Protein AF-A0A6H1ZMG0-F1 (afdb_monomer)

Nearest PDB structures (foldseek):
  1l8d-assembly1_B  TM=6.243E-01  e=4.533E+00  Pyrococcus furiosus
  6h4i-assembly1_A  TM=3.455E-01  e=3.526E+00  Homo sapiens
  6jyi-assembly1_B  TM=3.124E-01  e=9.045E+00  Bac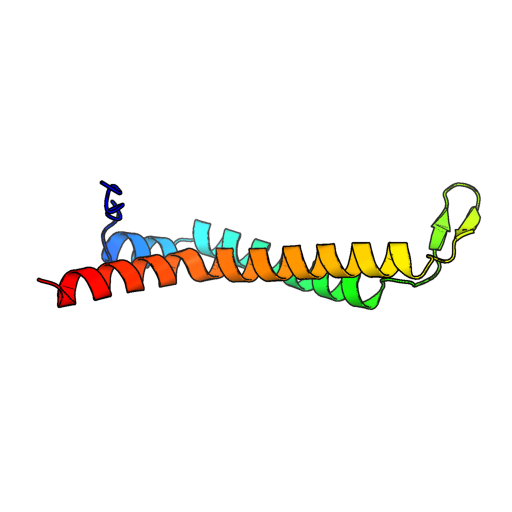illus cereus ATCC 14579

Solvent-accessible surface area (backbone atoms only — not comparable to full-atom values): 5780 Å² total; per-residue (Å²): 130,81,77,79,83,70,77,86,71,52,69,67,57,48,55,49,44,70,69,29,68,68,44,50,51,51,54,51,52,45,51,50,55,42,50,52,42,49,56,50,58,77,52,63,58,58,68,46,67,48,100,85,69,48,80,45,69,63,50,74,67,60,37,52,52,53,51,48,51,40,53,50,52,44,51,50,44,54,50,63,74,41,46,67,58,51,52,49,49,54,58,51,55,61,57,76,77,109

Structure (mmCIF, N/CA/C/O backbone):
data_AF-A0A6H1ZMG0-F1
#
_entry.id   AF-A0A6H1ZMG0-F1
#
loop_
_atom_site.group_PDB
_atom_site.id
_atom_site.type_symbol
_atom_site.label_atom_id
_atom_site.label_alt_id
_atom_site.label_comp_id
_atom_site.label_asym_id
_atom_site.label_entity_id
_atom_site.label_seq_id
_atom_site.pdbx_PDB_ins_code
_atom_site.Cartn_x
_atom_site.Cartn_y
_atom_site.Cartn_z
_atom_site.occupancy
_atom_site.B_iso_or_equiv
_atom_site.auth_seq_id
_atom_site.auth_comp_id
_atom_site.auth_asym_id
_atom_site.auth_atom_id
_atom_site.pdbx_PDB_model_num
ATOM 1 N N . MET A 1 1 ? -24.241 -21.572 4.467 1.00 41.38 1 MET A N 1
ATOM 2 C CA . MET A 1 1 ? -24.324 -20.501 5.474 1.00 41.38 1 MET A CA 1
ATOM 3 C C . MET A 1 1 ? -22.957 -19.852 5.443 1.00 41.38 1 MET A C 1
ATOM 5 O O . MET A 1 1 ? -22.017 -20.486 5.897 1.00 41.38 1 MET A O 1
ATOM 9 N N . GLU A 1 2 ? -22.805 -18.733 4.733 1.00 50.53 2 GLU A N 1
ATOM 10 C CA . GLU A 1 2 ? -21.541 -17.988 4.772 1.00 50.53 2 GLU A CA 1
ATOM 11 C C . GLU A 1 2 ? -21.339 -17.538 6.217 1.00 50.53 2 GLU A C 1
ATOM 13 O O . GLU A 1 2 ? -22.232 -16.921 6.803 1.00 50.53 2 GLU A O 1
ATOM 18 N N . GLU A 1 3 ? -20.218 -17.925 6.825 1.00 51.16 3 GLU A N 1
ATOM 19 C CA . GLU A 1 3 ? -19.806 -17.319 8.083 1.00 51.16 3 GLU A CA 1
ATOM 20 C C . GLU A 1 3 ? -19.667 -15.824 7.813 1.00 51.16 3 GLU A C 1
ATOM 22 O O . GLU A 1 3 ? -18.849 -15.404 6.996 1.00 51.16 3 GLU A O 1
ATOM 27 N N . LYS A 1 4 ? -20.511 -15.015 8.458 1.00 57.91 4 LYS A N 1
ATOM 28 C CA . LYS A 1 4 ? -20.335 -13.566 8.474 1.00 57.91 4 LYS A CA 1
ATOM 29 C C . LYS A 1 4 ? -19.009 -13.345 9.203 1.00 57.91 4 LYS A C 1
ATOM 31 O O . LYS A 1 4 ? -18.979 -13.434 10.427 1.00 57.91 4 LYS A O 1
ATOM 36 N N . GLU A 1 5 ? -17.909 -13.189 8.465 1.00 62.94 5 GLU A N 1
ATOM 37 C CA . GLU A 1 5 ? -16.582 -12.976 9.043 1.00 62.94 5 GLU A CA 1
ATOM 38 C C . GLU A 1 5 ? -16.621 -11.691 9.872 1.00 62.94 5 GLU A C 1
ATOM 40 O O . GLU A 1 5 ? -16.533 -10.573 9.366 1.00 62.94 5 GLU A O 1
ATOM 45 N N . THR A 1 6 ? -16.818 -11.842 11.178 1.00 76.50 6 THR A N 1
ATOM 46 C CA . THR A 1 6 ? -16.779 -10.727 12.112 1.00 76.50 6 THR A CA 1
ATOM 47 C C . THR A 1 6 ? -15.326 -10.356 12.350 1.00 76.50 6 THR A C 1
ATOM 49 O O . THR A 1 6 ? -14.529 -11.192 12.792 1.00 76.50 6 THR A O 1
ATOM 52 N N . LEU A 1 7 ? -14.984 -9.094 12.093 1.00 85.50 7 LEU A N 1
ATOM 53 C CA . LEU A 1 7 ? -13.691 -8.543 12.477 1.00 85.50 7 LEU A CA 1
ATOM 54 C C . LEU A 1 7 ? -13.458 -8.766 13.975 1.00 85.50 7 LEU A C 1
ATOM 56 O O . LEU A 1 7 ? -14.288 -8.411 14.808 1.00 85.50 7 LEU A O 1
ATOM 60 N N . LYS A 1 8 ? -12.312 -9.363 14.310 1.00 89.81 8 LYS A N 1
ATOM 61 C CA . LYS A 1 8 ? -11.926 -9.648 15.702 1.00 89.81 8 LYS A CA 1
ATOM 62 C C . LYS A 1 8 ? -11.383 -8.414 16.425 1.00 89.81 8 LYS A C 1
ATOM 64 O O . LYS A 1 8 ? -11.395 -8.370 17.651 1.00 89.81 8 LYS A O 1
ATOM 69 N N . SER A 1 9 ? -10.869 -7.445 15.672 1.00 92.69 9 SER A N 1
ATOM 70 C CA . SER A 1 9 ? -10.302 -6.208 16.204 1.00 92.69 9 SER A CA 1
ATOM 71 C C . SER A 1 9 ? -11.391 -5.179 16.484 1.00 92.69 9 SER A C 1
ATOM 73 O O . SER A 1 9 ? -12.338 -5.024 15.716 1.00 92.69 9 SER A O 1
ATOM 75 N N . THR A 1 10 ? -11.223 -4.438 17.571 1.00 94.25 10 THR A N 1
ATOM 76 C CA . THR A 1 10 ? -12.058 -3.280 17.908 1.00 94.25 10 THR A CA 1
ATOM 77 C C . THR A 1 10 ? -11.638 -2.044 17.110 1.00 94.25 10 THR A C 1
ATOM 79 O O . THR A 1 10 ? -10.537 -1.987 16.557 1.00 94.25 10 THR A O 1
ATOM 82 N N . ARG A 1 11 ? -12.503 -1.021 17.090 1.00 94.44 11 ARG A N 1
ATOM 83 C CA . ARG A 1 11 ? -12.209 0.269 16.448 1.00 94.44 11 ARG A CA 1
ATOM 84 C C . ARG A 1 11 ? -10.922 0.888 16.999 1.00 94.44 11 ARG A C 1
ATOM 86 O O . ARG A 1 11 ? -10.058 1.275 16.220 1.00 94.44 11 ARG A O 1
ATOM 93 N N . ASP A 1 12 ? -10.782 0.912 18.322 1.00 96.31 12 ASP A N 1
ATOM 94 C CA . ASP A 1 12 ? -9.643 1.538 18.999 1.00 96.31 12 ASP A CA 1
ATOM 95 C C . ASP A 1 12 ? -8.325 0.836 18.652 1.00 96.31 12 ASP A C 1
ATOM 97 O O . ASP A 1 12 ? -7.340 1.503 18.358 1.00 96.31 12 ASP A O 1
ATOM 101 N N . GLN A 1 13 ? -8.323 -0.500 18.571 1.00 97.00 13 GLN A N 1
ATOM 102 C CA . GLN A 1 13 ? -7.145 -1.272 18.152 1.00 97.00 13 GLN A CA 1
ATOM 103 C C . GLN A 1 13 ? -6.725 -0.972 16.708 1.00 97.00 13 GLN A C 1
ATOM 105 O O . GLN A 1 13 ? -5.534 -0.950 16.399 1.00 97.00 13 GLN A O 1
ATOM 110 N N . ILE A 1 14 ? -7.685 -0.748 15.806 1.00 96.81 14 ILE A N 1
ATOM 111 C CA . ILE A 1 14 ? -7.383 -0.415 14.408 1.00 96.81 14 ILE A CA 1
ATOM 112 C C . ILE A 1 14 ? -6.839 1.014 14.302 1.00 96.81 14 ILE A C 1
ATOM 114 O O . ILE A 1 14 ? -5.876 1.245 13.571 1.00 96.81 14 ILE A O 1
ATOM 118 N N . GLU A 1 15 ? -7.407 1.968 15.042 1.00 97.06 15 GLU A N 1
ATOM 119 C CA . GLU A 1 15 ? -6.891 3.342 15.082 1.00 97.06 15 GLU A CA 1
ATOM 120 C C . GLU A 1 15 ? -5.506 3.409 15.743 1.00 97.06 15 GLU A C 1
ATOM 122 O O . GLU A 1 15 ? -4.622 4.116 15.256 1.00 97.06 15 GLU A O 1
ATOM 127 N N . GLU A 1 16 ? -5.264 2.632 16.800 1.00 97.75 16 GLU A N 1
ATOM 128 C CA . GLU A 1 16 ? -3.935 2.484 17.399 1.00 97.75 16 GLU A CA 1
ATOM 129 C C . GLU A 1 16 ? -2.942 1.920 16.376 1.00 97.75 16 GLU A C 1
ATOM 131 O O . GLU A 1 16 ? -1.876 2.499 16.159 1.00 97.75 16 GLU A O 1
ATOM 136 N N . PHE A 1 17 ? -3.314 0.850 15.666 1.00 97.75 17 PHE A N 1
ATOM 137 C CA . PHE A 1 17 ? -2.482 0.282 14.609 1.00 97.75 17 PHE A CA 1
ATOM 138 C C . PHE A 1 17 ? -2.169 1.303 13.508 1.00 97.75 17 PHE A C 1
ATOM 140 O O . PHE A 1 17 ? -1.006 1.439 13.129 1.00 97.75 17 PHE A O 1
ATOM 147 N N . LYS A 1 18 ? -3.157 2.080 13.041 1.00 97.12 18 LYS A N 1
ATOM 148 C CA . LYS A 1 18 ? -2.964 3.140 12.032 1.00 97.12 18 LYS A CA 1
ATOM 149 C C . LYS A 1 18 ? -1.972 4.221 12.465 1.00 97.12 18 LYS A C 1
ATOM 151 O O . LYS A 1 18 ? -1.363 4.858 11.605 1.00 97.12 18 LYS A O 1
ATOM 156 N N . ASN A 1 19 ? -1.818 4.433 13.768 1.00 97.00 19 ASN A N 1
ATOM 157 C CA . ASN A 1 19 ? -0.879 5.398 14.334 1.00 97.00 19 ASN A CA 1
ATOM 158 C C . ASN A 1 19 ? 0.432 4.751 14.812 1.00 97.00 19 ASN A C 1
ATOM 160 O O . ASN A 1 19 ? 1.355 5.458 15.213 1.00 97.00 19 ASN A O 1
ATOM 164 N N . SER A 1 20 ? 0.539 3.422 14.756 1.00 98.00 20 SER A N 1
ATOM 165 C CA . SER A 1 20 ? 1.735 2.693 15.169 1.00 98.00 20 SER A CA 1
ATOM 166 C C . SER A 1 20 ? 2.914 2.949 14.227 1.00 98.00 20 SER A C 1
ATOM 168 O O . SER A 1 20 ? 2.749 3.070 13.010 1.00 98.00 20 SER A O 1
ATOM 170 N N . MET A 1 21 ? 4.131 2.949 14.781 1.00 98.19 21 MET A N 1
AT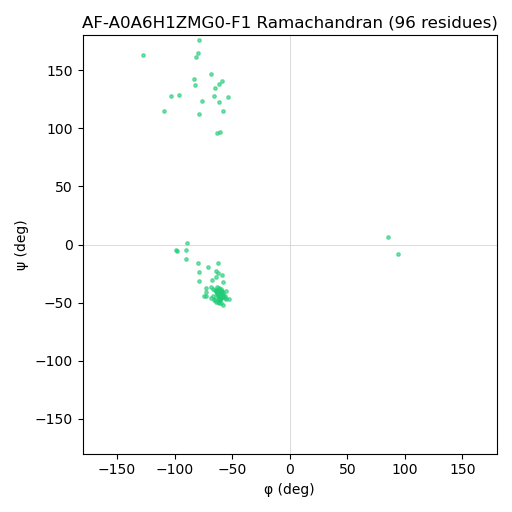OM 171 C CA . MET A 1 21 ? 5.366 3.054 13.991 1.00 98.19 21 MET A CA 1
ATOM 172 C C . MET A 1 21 ? 5.458 1.964 12.921 1.00 98.19 21 MET A C 1
ATOM 174 O O . MET A 1 21 ? 5.809 2.249 11.782 1.00 98.19 21 MET A O 1
ATOM 178 N N . LEU A 1 22 ? 5.047 0.739 13.258 1.00 97.81 22 LEU A N 1
ATOM 179 C CA . LEU A 1 22 ? 5.053 -0.384 12.326 1.00 97.81 22 LEU A CA 1
ATOM 180 C C . LEU A 1 22 ? 4.188 -0.109 11.086 1.00 97.81 22 LEU A C 1
ATOM 182 O O . LEU A 1 22 ? 4.618 -0.357 9.961 1.00 97.81 22 LEU A O 1
ATOM 186 N N . TRP A 1 23 ? 2.973 0.421 11.264 1.00 97.81 23 TRP A N 1
ATOM 187 C CA . TRP A 1 23 ? 2.130 0.771 10.120 1.00 97.81 23 TRP A CA 1
ATOM 188 C C . TRP A 1 23 ? 2.693 1.945 9.321 1.00 97.81 23 TRP A C 1
ATOM 190 O O . TRP A 1 23 ? 2.598 1.949 8.094 1.00 97.81 23 TRP A O 1
ATOM 200 N N . LEU A 1 24 ? 3.297 2.935 9.984 1.00 97.88 24 LEU A N 1
ATOM 201 C CA . LEU A 1 24 ? 3.961 4.043 9.296 1.00 97.88 24 LEU A CA 1
ATOM 202 C C . LEU A 1 24 ? 5.118 3.548 8.414 1.00 97.88 24 LEU A C 1
ATOM 204 O O . LEU A 1 24 ? 5.230 3.996 7.268 1.00 97.88 24 LEU A O 1
ATOM 208 N N . ASP A 1 25 ? 5.895 2.573 8.889 1.00 98.44 25 ASP A N 1
ATOM 209 C CA . ASP A 1 25 ? 6.959 1.923 8.119 1.00 98.44 25 ASP A CA 1
ATOM 210 C C . ASP A 1 25 ? 6.390 1.151 6.919 1.00 98.44 25 ASP A C 1
ATOM 212 O O . ASP A 1 25 ? 6.827 1.362 5.784 1.00 98.44 25 ASP A O 1
ATOM 216 N N . PHE A 1 26 ? 5.338 0.346 7.121 1.00 98.31 26 PHE A N 1
ATOM 217 C CA . PHE A 1 26 ? 4.642 -0.330 6.018 1.00 98.31 26 PHE A CA 1
ATOM 218 C C . PHE A 1 26 ? 4.089 0.654 4.989 1.00 98.31 26 PHE A C 1
ATOM 220 O O . PHE A 1 26 ? 4.238 0.455 3.784 1.00 98.31 26 PHE A O 1
ATOM 227 N N . LYS A 1 27 ? 3.464 1.742 5.442 1.00 98.00 27 LYS A N 1
ATOM 228 C CA . LYS A 1 27 ? 2.909 2.783 4.576 1.00 98.00 27 LYS A CA 1
ATOM 229 C C . LYS A 1 27 ? 4.003 3.456 3.753 1.00 98.00 27 LYS A C 1
ATOM 231 O O . LYS A 1 27 ? 3.772 3.759 2.582 1.00 98.00 27 LYS A O 1
ATOM 236 N N . SER A 1 28 ? 5.169 3.695 4.347 1.00 98.12 28 SER A N 1
ATOM 237 C CA . SER A 1 28 ? 6.341 4.238 3.657 1.00 98.12 28 SER A CA 1
ATOM 238 C C . SER A 1 28 ? 6.844 3.277 2.575 1.00 98.12 28 SER A C 1
ATOM 240 O O . SER A 1 28 ? 6.974 3.670 1.413 1.00 98.12 28 SER A O 1
ATOM 242 N N . GLU A 1 29 ? 7.020 1.999 2.922 1.00 98.25 29 GLU A N 1
ATOM 243 C CA . GLU A 1 29 ? 7.453 0.948 1.997 1.00 98.25 29 GLU A CA 1
ATOM 244 C C . GLU A 1 29 ? 6.483 0.781 0.822 1.00 98.25 29 GLU A C 1
ATOM 246 O O . GLU A 1 29 ? 6.878 0.849 -0.342 1.00 98.25 29 GLU A O 1
ATOM 251 N N . LEU A 1 30 ? 5.187 0.651 1.111 1.00 98.19 30 LEU A N 1
ATOM 252 C CA . LEU A 1 30 ? 4.136 0.523 0.105 1.00 98.19 30 LEU A CA 1
ATOM 253 C C . LEU A 1 30 ? 4.111 1.733 -0.836 1.00 98.19 30 LEU A C 1
ATOM 255 O O . LEU A 1 30 ? 4.034 1.570 -2.054 1.00 98.19 30 LEU A O 1
ATOM 259 N N . LYS A 1 31 ? 4.240 2.958 -0.314 1.00 97.69 31 LYS A N 1
ATOM 260 C CA . LYS A 1 31 ? 4.337 4.161 -1.155 1.00 97.69 31 LYS A CA 1
ATOM 261 C C . LYS A 1 31 ? 5.574 4.137 -2.049 1.00 97.69 31 LYS A C 1
ATOM 263 O O . LYS A 1 31 ? 5.457 4.489 -3.222 1.00 97.69 31 LYS A O 1
ATOM 268 N N . ARG A 1 32 ? 6.727 3.697 -1.537 1.00 97.88 32 ARG A N 1
ATOM 269 C CA . ARG A 1 32 ? 7.945 3.545 -2.343 1.00 97.88 32 ARG A CA 1
ATOM 270 C C . ARG A 1 32 ? 7.736 2.536 -3.470 1.00 97.88 32 ARG A C 1
ATOM 272 O O . ARG A 1 32 ? 8.037 2.849 -4.617 1.00 97.88 32 ARG A O 1
ATOM 279 N N . LEU A 1 33 ? 7.143 1.378 -3.175 1.00 97.44 33 LEU A N 1
ATOM 280 C CA . LEU A 1 33 ? 6.799 0.370 -4.184 1.00 97.44 33 LEU A CA 1
ATOM 281 C C . LEU A 1 33 ? 5.853 0.929 -5.256 1.00 97.44 33 LEU A C 1
ATOM 283 O O . LEU A 1 33 ? 6.048 0.676 -6.444 1.00 97.44 33 LEU A O 1
ATOM 287 N N . TYR A 1 34 ? 4.860 1.730 -4.861 1.00 96.94 34 TYR A N 1
ATOM 288 C CA . TYR A 1 34 ? 3.956 2.389 -5.805 1.00 96.94 34 TYR A CA 1
ATOM 289 C C . TYR A 1 34 ? 4.679 3.376 -6.730 1.00 96.94 34 TYR A C 1
ATOM 291 O O . TYR A 1 34 ? 4.392 3.408 -7.927 1.00 96.94 34 TYR A O 1
ATOM 299 N N . VAL A 1 35 ? 5.597 4.181 -6.183 1.00 96.38 35 VAL A N 1
ATOM 300 C CA . VAL A 1 35 ? 6.396 5.149 -6.951 1.00 96.38 35 VAL A CA 1
ATOM 301 C C . VAL A 1 35 ? 7.333 4.428 -7.914 1.00 96.38 35 VAL A C 1
ATOM 303 O O . VAL A 1 35 ? 7.334 4.750 -9.098 1.00 96.38 35 VAL A O 1
ATOM 306 N N . ASN A 1 36 ? 8.056 3.411 -7.443 1.00 95.12 36 ASN A N 1
ATOM 307 C CA . ASN A 1 36 ? 8.976 2.633 -8.273 1.00 95.12 36 ASN A CA 1
ATOM 308 C C . ASN A 1 36 ? 8.251 1.960 -9.441 1.00 95.12 36 ASN A C 1
ATOM 310 O O . ASN A 1 36 ? 8.726 2.025 -10.567 1.00 95.12 36 ASN A O 1
ATOM 314 N N . ALA A 1 37 ? 7.064 1.395 -9.203 1.00 93.88 37 ALA A N 1
ATOM 315 C CA . ALA A 1 37 ? 6.234 0.843 -10.271 1.00 93.88 37 ALA A CA 1
ATOM 316 C C . ALA A 1 37 ? 5.749 1.921 -11.263 1.00 93.88 37 ALA A C 1
ATOM 318 O O . ALA A 1 37 ? 5.486 1.622 -12.421 1.00 93.88 37 ALA A O 1
ATOM 319 N N . GLY A 1 38 ? 5.601 3.176 -10.826 1.00 91.31 38 GLY A N 1
ATOM 320 C CA . GLY A 1 38 ? 5.325 4.311 -11.711 1.00 91.31 38 GLY A CA 1
ATOM 321 C C . GLY A 1 38 ? 6.510 4.652 -12.612 1.00 91.31 38 GLY A C 1
ATOM 322 O O . GLY A 1 38 ? 6.325 4.782 -13.810 1.00 91.31 38 GLY A O 1
ATOM 323 N N . ILE A 1 39 ? 7.717 4.709 -12.053 1.00 93.00 39 ILE A N 1
ATOM 324 C CA . ILE A 1 39 ? 8.945 4.925 -12.832 1.00 93.00 39 ILE A CA 1
ATOM 325 C C . ILE A 1 39 ? 9.149 3.777 -13.828 1.00 93.00 39 ILE A C 1
ATOM 327 O O . ILE A 1 39 ? 9.449 4.008 -14.990 1.00 93.00 39 ILE A O 1
ATOM 331 N N . GLU A 1 40 ? 8.934 2.536 -13.387 1.00 91.44 40 GLU A N 1
ATOM 332 C CA . GLU A 1 40 ? 9.011 1.354 -14.246 1.00 91.44 40 GLU A CA 1
ATOM 333 C C . GLU A 1 40 ? 8.010 1.432 -15.404 1.00 91.44 40 GLU A C 1
ATOM 335 O O . GLU A 1 40 ? 8.373 1.110 -16.528 1.00 91.44 40 GLU A O 1
ATOM 340 N N .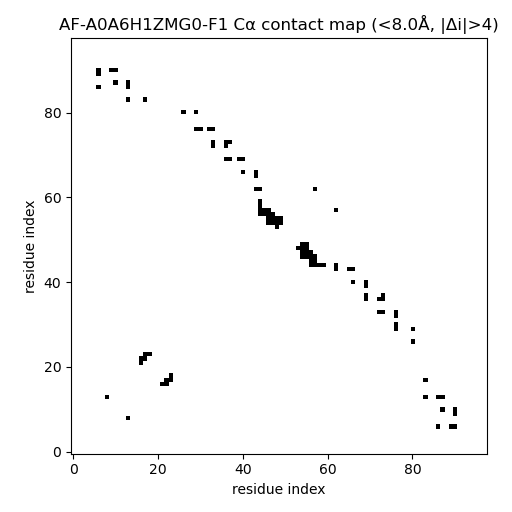 TYR A 1 41 ? 6.786 1.918 -15.149 1.00 89.69 41 TYR A N 1
ATOM 341 C CA . TYR A 1 41 ? 5.767 2.149 -16.179 1.00 89.69 41 TYR A CA 1
ATOM 342 C C . TYR A 1 41 ? 6.271 3.074 -17.290 1.00 89.69 41 TYR A C 1
ATOM 344 O O . TYR A 1 41 ? 6.045 2.791 -18.464 1.00 89.69 41 TYR A O 1
ATOM 352 N N . ASP A 1 42 ? 6.947 4.159 -16.911 1.00 87.69 42 ASP A N 1
ATOM 353 C CA . ASP A 1 42 ? 7.444 5.177 -17.840 1.00 87.69 42 ASP A CA 1
ATOM 354 C C . ASP A 1 42 ? 8.623 4.670 -18.688 1.00 87.69 42 ASP A C 1
ATOM 356 O O . ASP A 1 42 ? 8.900 5.227 -19.745 1.00 87.69 42 ASP A O 1
ATOM 360 N N . LEU A 1 43 ? 9.295 3.605 -18.241 1.00 87.00 43 LEU A N 1
ATOM 361 C CA . LEU A 1 43 ? 10.428 2.983 -18.928 1.00 87.00 43 LEU A CA 1
ATOM 362 C C . LEU A 1 43 ? 10.034 1.749 -19.758 1.00 87.00 43 LEU A C 1
ATOM 364 O O . LEU A 1 43 ? 10.882 1.188 -20.456 1.00 87.00 43 LEU A O 1
ATOM 368 N N . VAL A 1 44 ? 8.779 1.284 -19.698 1.00 86.06 44 VAL A N 1
ATOM 369 C CA . VAL A 1 44 ? 8.376 0.086 -20.451 1.00 86.06 44 VAL A CA 1
ATOM 370 C C . VAL A 1 44 ? 8.440 0.353 -21.953 1.00 86.06 44 VAL A C 1
ATOM 372 O O . VAL A 1 44 ? 7.807 1.272 -22.465 1.00 86.06 44 VAL A O 1
ATOM 375 N N . GLY A 1 45 ? 9.139 -0.524 -22.675 1.00 79.81 45 GLY A N 1
ATOM 376 C CA . GLY A 1 45 ? 9.305 -0.426 -24.127 1.00 79.81 45 GLY A CA 1
ATOM 377 C C . GLY A 1 45 ? 10.577 0.309 -24.549 1.00 79.81 45 GLY A C 1
ATOM 378 O O . GLY A 1 45 ? 10.925 0.267 -25.729 1.00 79.81 45 GLY A O 1
ATOM 379 N N . GLU A 1 46 ? 11.304 0.912 -23.604 1.00 84.25 46 GLU A N 1
ATOM 380 C CA . GLU A 1 46 ? 12.622 1.469 -23.885 1.00 84.25 46 GLU A CA 1
ATOM 381 C C . GLU A 1 46 ? 13.609 0.346 -24.256 1.00 84.25 46 GLU A C 1
ATOM 383 O O . GLU A 1 46 ? 13.650 -0.706 -23.598 1.00 84.25 46 GLU A O 1
ATOM 388 N N . PRO A 1 47 ? 14.415 0.529 -25.318 1.00 81.75 47 PRO A N 1
ATOM 389 C CA . PRO A 1 47 ? 15.451 -0.427 -25.658 1.00 81.75 47 PRO A CA 1
ATOM 390 C C . PRO A 1 47 ? 16.476 -0.549 -24.533 1.00 81.75 47 PRO A C 1
ATOM 392 O O . PRO A 1 47 ? 16.939 0.454 -23.993 1.00 81.75 47 PRO A O 1
ATOM 395 N N . HIS A 1 48 ? 16.899 -1.772 -24.246 1.00 80.75 48 HIS A N 1
ATOM 396 C CA . HIS A 1 48 ? 17.938 -2.050 -23.259 1.00 80.75 48 HIS A CA 1
ATOM 397 C C . HIS A 1 48 ? 19.034 -2.920 -23.868 1.00 80.75 48 HIS A C 1
ATOM 399 O O . HIS A 1 48 ? 18.866 -3.511 -24.937 1.00 80.75 48 HIS A O 1
ATOM 405 N N . THR A 1 49 ? 20.178 -2.954 -23.196 1.00 85.38 49 THR A N 1
ATOM 406 C CA . THR A 1 49 ? 21.330 -3.756 -23.601 1.00 85.38 49 THR A CA 1
ATOM 407 C C . THR A 1 49 ? 21.402 -4.992 -22.718 1.00 85.38 49 THR A C 1
ATOM 409 O O . THR A 1 49 ? 21.354 -4.858 -21.496 1.00 85.38 49 THR A O 1
ATOM 412 N N . ASP A 1 50 ? 21.494 -6.173 -23.323 1.00 82.50 50 ASP A N 1
ATOM 413 C CA . ASP A 1 50 ? 21.704 -7.416 -22.578 1.00 82.50 50 ASP A CA 1
ATOM 414 C C . ASP A 1 50 ? 23.169 -7.603 -22.148 1.00 82.50 50 ASP A C 1
ATOM 416 O O . ASP A 1 50 ? 24.056 -6.823 -22.506 1.00 82.50 50 ASP A O 1
ATOM 420 N N . ASP A 1 51 ? 23.439 -8.673 -21.399 1.00 85.19 51 ASP A N 1
ATOM 421 C CA . ASP A 1 51 ? 24.781 -8.997 -20.896 1.00 85.19 51 ASP A CA 1
ATOM 422 C C . ASP A 1 51 ? 25.807 -9.267 -22.017 1.00 85.19 51 ASP A C 1
ATOM 424 O O . ASP A 1 51 ? 27.015 -9.245 -21.777 1.00 85.19 51 ASP A O 1
ATOM 428 N N . SER A 1 52 ? 25.343 -9.508 -23.249 1.00 85.75 52 SER A N 1
ATOM 429 C CA . SER A 1 52 ? 26.187 -9.695 -24.434 1.00 85.75 52 SER A CA 1
ATOM 430 C C . SER A 1 52 ? 26.487 -8.388 -25.178 1.00 85.75 52 SER A C 1
ATOM 432 O O . SER A 1 52 ? 27.278 -8.380 -26.124 1.00 85.75 52 SER A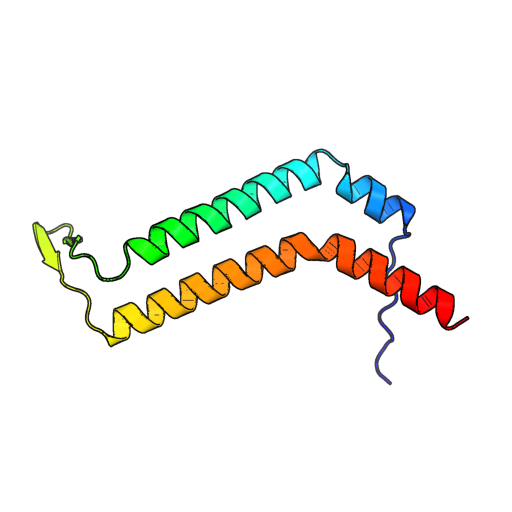 O 1
ATOM 434 N N . GLY A 1 53 ? 25.889 -7.271 -24.750 1.00 85.50 53 GLY A N 1
ATOM 435 C CA . GLY A 1 53 ? 26.008 -5.975 -25.412 1.00 85.50 53 GLY A CA 1
ATOM 436 C C . GLY A 1 53 ? 25.005 -5.762 -26.552 1.00 85.50 53 GLY A C 1
ATOM 437 O O . GLY A 1 53 ? 25.104 -4.755 -27.258 1.00 85.50 53 GLY A O 1
ATOM 438 N N . ALA A 1 54 ? 24.045 -6.671 -26.758 1.00 83.12 54 ALA A N 1
ATOM 439 C CA . ALA A 1 54 ? 23.057 -6.561 -27.825 1.00 83.12 54 ALA A CA 1
ATOM 440 C C . ALA A 1 54 ? 21.893 -5.647 -27.420 1.00 83.12 54 ALA A C 1
ATOM 442 O O . ALA A 1 54 ? 21.375 -5.717 -26.306 1.00 83.12 54 ALA A O 1
ATOM 443 N N . LYS A 1 55 ? 21.458 -4.789 -28.352 1.00 85.75 55 LYS A N 1
ATOM 444 C CA . LYS A 1 55 ? 20.296 -3.913 -28.158 1.00 85.75 55 LYS A CA 1
ATOM 445 C C . LYS A 1 55 ? 19.009 -4.709 -28.371 1.00 85.75 55 LYS A C 1
ATOM 447 O O . LYS A 1 55 ? 18.699 -5.084 -29.502 1.00 85.75 55 LYS A O 1
ATOM 452 N N . ILE A 1 56 ? 18.243 -4.903 -27.306 1.00 79.81 56 ILE A N 1
ATOM 453 C CA . ILE A 1 56 ? 16.930 -5.543 -27.329 1.00 79.81 56 ILE A CA 1
ATOM 454 C C . ILE A 1 56 ? 15.856 -4.459 -27.401 1.00 79.81 56 ILE A C 1
ATOM 456 O O . ILE A 1 56 ? 15.847 -3.516 -26.610 1.00 79.81 56 ILE A O 1
ATOM 460 N N . VAL A 1 57 ? 14.945 -4.594 -28.365 1.00 81.88 57 VAL A N 1
ATOM 461 C CA . VAL A 1 57 ? 13.752 -3.749 -28.490 1.00 81.88 57 VAL A CA 1
ATOM 462 C C . VAL A 1 57 ? 12.540 -4.612 -28.136 1.00 81.88 57 VAL A C 1
ATOM 464 O O . VAL A 1 57 ? 12.280 -5.571 -28.867 1.00 81.88 57 VAL A O 1
ATOM 467 N N . PRO A 1 58 ? 11.816 -4.315 -27.041 1.00 80.38 58 PRO A N 1
ATOM 468 C CA . PRO A 1 58 ? 10.646 -5.093 -26.642 1.00 80.38 58 PRO A CA 1
ATOM 469 C C . PRO A 1 58 ? 9.576 -5.108 -27.734 1.00 80.38 58 PRO A C 1
ATOM 471 O O . PRO A 1 58 ? 9.321 -4.088 -28.382 1.00 80.38 58 PRO A O 1
ATOM 474 N N . ASN A 1 59 ? 8.919 -6.252 -27.933 1.00 85.25 59 ASN A N 1
ATOM 475 C CA . ASN A 1 59 ? 7.764 -6.298 -28.828 1.00 85.25 59 ASN A CA 1
ATOM 476 C C . ASN A 1 59 ? 6.489 -5.803 -28.119 1.00 85.25 59 ASN A C 1
ATOM 478 O O . ASN A 1 59 ? 6.389 -5.775 -26.893 1.00 85.25 59 ASN A O 1
ATOM 482 N N . SER A 1 60 ? 5.477 -5.426 -28.908 1.00 84.69 60 SER A N 1
ATOM 483 C CA . SER A 1 60 ? 4.235 -4.850 -28.368 1.00 84.69 60 SER A CA 1
ATOM 484 C C . SER A 1 60 ? 3.503 -5.763 -27.375 1.00 84.69 60 SER A C 1
ATOM 486 O O . SER A 1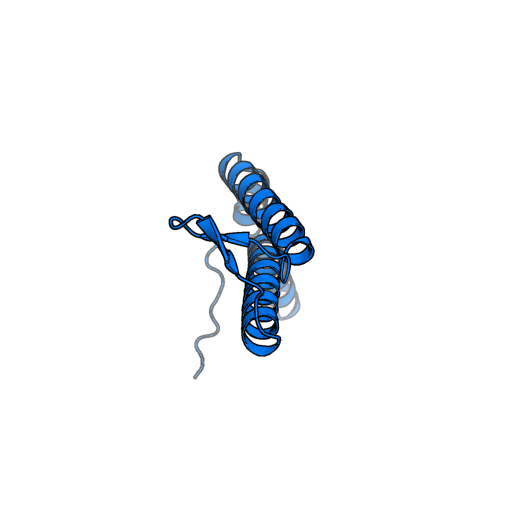 60 ? 2.888 -5.263 -26.436 1.00 84.69 60 SER A O 1
ATOM 488 N N . SER A 1 61 ? 3.577 -7.087 -27.535 1.00 86.44 61 SER A N 1
ATOM 489 C CA . SER A 1 61 ? 2.929 -8.038 -26.627 1.00 86.44 61 SER A CA 1
ATOM 490 C C . SER A 1 61 ? 3.640 -8.111 -25.274 1.00 86.44 61 SER A C 1
ATOM 492 O O . SER A 1 61 ? 2.974 -8.049 -24.243 1.00 86.44 61 SER A O 1
ATOM 494 N N . GLU A 1 62 ? 4.973 -8.169 -25.266 1.00 84.19 62 GLU A N 1
ATOM 495 C CA . GLU A 1 62 ? 5.797 -8.127 -24.048 1.00 84.19 62 GLU A CA 1
ATOM 496 C C . GLU A 1 62 ? 5.577 -6.828 -23.271 1.00 84.19 62 GLU A C 1
ATOM 498 O O . GLU A 1 62 ? 5.302 -6.858 -22.071 1.00 84.19 62 GLU A O 1
ATOM 503 N N . THR A 1 63 ? 5.593 -5.688 -23.969 1.00 87.38 63 THR A N 1
ATOM 504 C CA . THR A 1 63 ? 5.274 -4.382 -23.381 1.00 87.38 63 T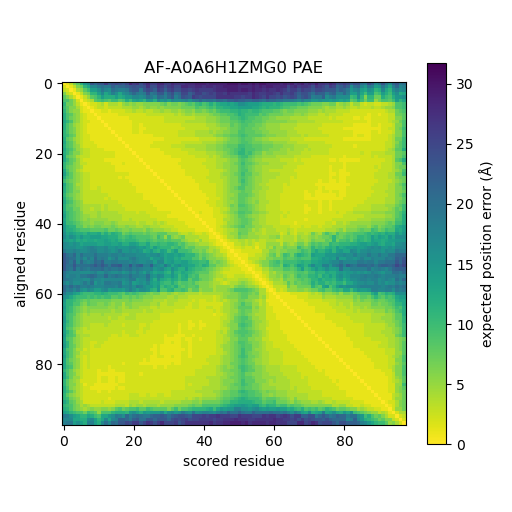HR A CA 1
ATOM 505 C C . THR A 1 63 ? 3.886 -4.386 -22.737 1.00 87.38 63 THR A C 1
ATOM 507 O O . THR A 1 63 ? 3.733 -3.943 -21.601 1.00 87.38 63 THR A O 1
ATOM 510 N N . LEU A 1 64 ? 2.860 -4.915 -23.412 1.00 88.50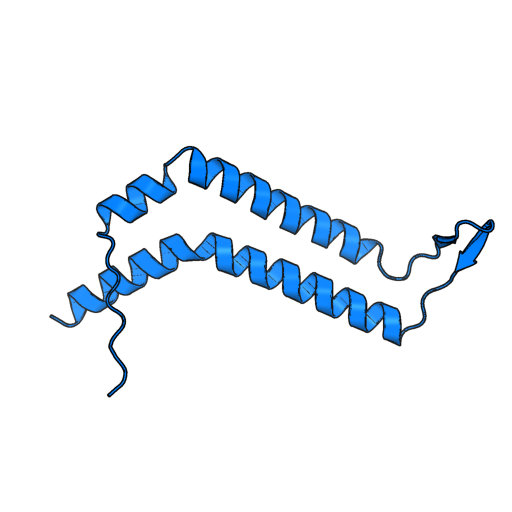 64 LEU A N 1
ATOM 511 C CA . LEU A 1 64 ? 1.497 -4.948 -22.873 1.00 88.50 64 LEU A CA 1
ATOM 512 C C . LEU A 1 64 ? 1.360 -5.833 -21.627 1.00 88.50 64 LEU A C 1
ATOM 514 O O . LEU A 1 64 ? 0.657 -5.442 -20.691 1.00 88.50 64 LEU A O 1
ATOM 518 N N . ILE A 1 65 ? 2.030 -6.988 -21.595 1.00 90.75 65 ILE A N 1
ATOM 519 C CA . ILE A 1 65 ? 2.055 -7.870 -20.419 1.00 90.75 65 ILE A CA 1
ATOM 520 C C . ILE A 1 65 ? 2.693 -7.135 -19.238 1.00 90.75 65 ILE A C 1
ATOM 522 O O . ILE A 1 65 ? 2.079 -7.033 -18.174 1.00 90.75 65 ILE A O 1
ATOM 526 N N . HIS A 1 66 ? 3.864 -6.530 -19.448 1.00 90.81 66 HIS A N 1
ATOM 527 C CA . HIS A 1 66 ? 4.601 -5.823 -18.401 1.00 90.81 66 HIS A CA 1
ATOM 528 C C . HIS A 1 66 ? 3.820 -4.615 -17.856 1.00 90.81 66 HIS A C 1
ATOM 530 O O . HIS A 1 66 ? 3.691 -4.434 -16.642 1.00 90.81 66 HIS A O 1
ATOM 536 N N . LEU A 1 67 ? 3.175 -3.838 -18.735 1.00 92.00 67 LEU A N 1
ATOM 537 C CA . LEU A 1 67 ? 2.264 -2.758 -18.334 1.00 92.00 67 LEU A CA 1
ATOM 538 C C . LEU A 1 67 ? 1.085 -3.279 -17.496 1.00 92.00 67 LEU A C 1
ATOM 540 O O . LEU A 1 67 ? 0.652 -2.611 -16.550 1.00 92.00 67 LEU A O 1
ATOM 544 N N . GLY A 1 68 ? 0.548 -4.453 -17.838 1.00 93.19 68 GLY A N 1
ATOM 545 C CA . GLY A 1 68 ? -0.506 -5.124 -17.079 1.00 93.19 68 GLY A CA 1
ATOM 546 C C . GLY A 1 68 ? -0.064 -5.480 -15.660 1.00 93.19 68 GLY A C 1
ATOM 547 O O . GLY A 1 68 ? -0.757 -5.146 -14.695 1.00 93.19 68 GLY A O 1
ATOM 548 N N . GLU A 1 69 ? 1.118 -6.076 -15.516 1.00 95.19 69 GLU A N 1
ATOM 549 C CA . GLU A 1 69 ? 1.707 -6.430 -14.220 1.00 95.19 69 GLU A CA 1
ATOM 550 C C . GLU A 1 69 ? 1.957 -5.202 -13.341 1.00 95.19 69 GLU A C 1
ATOM 552 O O . GLU A 1 69 ? 1.597 -5.186 -12.160 1.00 95.19 69 GLU A O 1
ATOM 557 N N . ILE A 1 70 ? 2.518 -4.135 -13.917 1.00 95.56 70 ILE A N 1
ATOM 558 C CA . ILE A 1 70 ? 2.754 -2.866 -13.219 1.00 95.56 70 ILE A CA 1
ATOM 559 C C . ILE A 1 70 ? 1.433 -2.274 -12.712 1.00 95.56 70 ILE A C 1
ATOM 561 O O . ILE A 1 70 ? 1.325 -1.880 -11.545 1.00 95.56 70 ILE A O 1
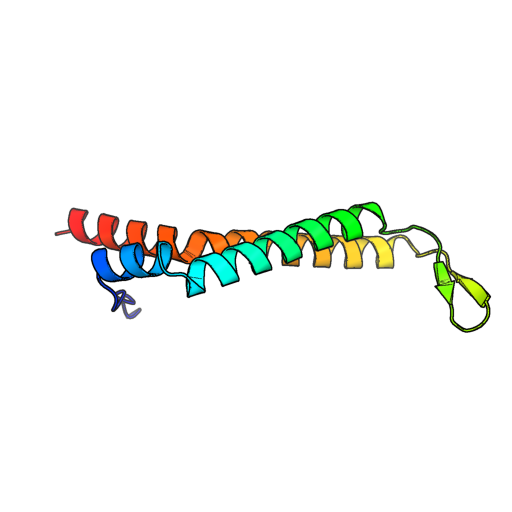ATOM 565 N N . LYS A 1 71 ? 0.393 -2.248 -13.557 1.00 94.69 71 LYS A N 1
ATOM 566 C CA . LYS A 1 71 ? -0.950 -1.795 -13.158 1.00 94.69 71 LYS A CA 1
ATOM 567 C C . LYS A 1 71 ? -1.515 -2.654 -12.025 1.00 94.69 71 LYS A C 1
ATOM 569 O O . LYS A 1 71 ? -2.065 -2.101 -11.069 1.00 94.69 71 LYS A O 1
ATOM 574 N N . GLY A 1 72 ? -1.346 -3.974 -12.105 1.00 97.12 72 GLY A N 1
ATOM 575 C CA . GLY A 1 72 ? -1.742 -4.923 -11.064 1.00 97.12 72 GLY A CA 1
ATOM 576 C C . GLY A 1 72 ? -1.074 -4.625 -9.722 1.00 97.12 72 GLY A C 1
ATOM 577 O O . GLY A 1 72 ? -1.769 -4.422 -8.725 1.00 97.12 72 GLY A O 1
ATOM 578 N N . ARG A 1 73 ? 0.258 -4.483 -9.702 1.00 96.88 73 ARG A N 1
ATOM 579 C CA . ARG A 1 73 ? 1.023 -4.132 -8.492 1.00 96.88 73 ARG A CA 1
ATOM 580 C C . ARG A 1 73 ? 0.579 -2.798 -7.896 1.00 96.88 73 ARG A C 1
ATOM 582 O O . ARG A 1 73 ? 0.323 -2.711 -6.697 1.00 96.88 73 ARG A O 1
ATOM 589 N N . ARG A 1 74 ? 0.401 -1.762 -8.723 1.00 97.44 74 ARG A N 1
ATOM 590 C CA . ARG A 1 74 ? -0.076 -0.443 -8.265 1.00 97.44 74 ARG A CA 1
ATOM 591 C C . ARG A 1 74 ? -1.480 -0.507 -7.662 1.00 97.44 74 ARG A C 1
ATOM 593 O O . ARG A 1 74 ? -1.744 0.176 -6.672 1.00 97.44 74 ARG A O 1
ATOM 600 N N . LYS A 1 75 ? -2.376 -1.320 -8.232 1.00 97.50 75 LYS A N 1
ATOM 601 C CA . LYS A 1 75 ? -3.717 -1.564 -7.678 1.00 97.50 75 LYS A CA 1
ATOM 602 C C . LYS A 1 75 ? -3.642 -2.309 -6.343 1.00 97.50 75 LYS A C 1
ATOM 604 O O . LYS A 1 75 ? -4.308 -1.894 -5.400 1.00 97.50 75 LYS A O 1
ATOM 609 N N . ALA A 1 76 ? -2.808 -3.343 -6.247 1.00 97.88 76 ALA A N 1
ATOM 610 C CA . ALA A 1 76 ? -2.605 -4.099 -5.014 1.00 97.88 76 ALA A CA 1
ATOM 611 C C . ALA A 1 76 ? -2.074 -3.209 -3.881 1.00 97.88 76 ALA A C 1
ATOM 613 O O . ALA A 1 76 ? -2.621 -3.222 -2.784 1.00 97.88 76 ALA A O 1
ATOM 614 N N . VAL A 1 77 ? -1.085 -2.352 -4.159 1.00 98.00 77 VAL A N 1
ATOM 615 C CA . VAL A 1 77 ? -0.568 -1.401 -3.163 1.00 98.00 77 VAL A CA 1
ATOM 616 C C . VAL A 1 77 ? -1.661 -0.460 -2.650 1.00 98.00 77 VAL A C 1
ATOM 618 O O . VAL A 1 77 ? -1.779 -0.263 -1.442 1.00 98.00 77 VAL A O 1
ATOM 621 N N . LYS A 1 78 ? -2.485 0.105 -3.544 1.00 97.69 78 LYS A N 1
ATOM 622 C CA . LYS A 1 78 ? -3.618 0.953 -3.138 1.00 97.69 78 LYS A CA 1
ATOM 623 C C . LYS A 1 78 ? -4.588 0.201 -2.229 1.00 97.69 78 LYS A C 1
ATOM 625 O O . LYS A 1 78 ? -5.022 0.760 -1.228 1.00 97.69 78 LYS A O 1
ATOM 630 N N . TYR A 1 79 ? -4.890 -1.051 -2.566 1.00 97.69 79 TYR A N 1
ATOM 631 C CA . TYR A 1 79 ? -5.749 -1.902 -1.753 1.00 97.69 79 TYR A CA 1
ATOM 632 C C . TYR A 1 79 ? -5.152 -2.136 -0.360 1.00 97.69 79 TYR A C 1
ATOM 634 O O . TYR A 1 79 ? -5.817 -1.855 0.633 1.00 97.69 79 TYR A O 1
ATOM 642 N N . PHE A 1 80 ? -3.880 -2.537 -0.264 1.00 98.06 80 PHE A N 1
ATOM 643 C CA . PHE A 1 80 ? -3.218 -2.754 1.027 1.00 98.06 80 PHE A CA 1
ATOM 644 C C . PHE A 1 80 ? -3.223 -1.506 1.909 1.00 98.06 80 PHE A C 1
ATOM 646 O O . PHE A 1 80 ? -3.537 -1.596 3.092 1.00 98.06 80 PHE A O 1
ATOM 653 N N . LEU A 1 81 ? -2.950 -0.334 1.329 1.00 98.00 81 LEU A N 1
ATOM 654 C CA . LEU A 1 81 ? -2.990 0.938 2.052 1.00 98.00 81 LEU A CA 1
ATOM 655 C C . LEU A 1 81 ? -4.382 1.286 2.603 1.00 98.00 81 LEU A C 1
ATOM 657 O O . LEU A 1 81 ? -4.459 2.034 3.572 1.00 98.00 81 LEU A O 1
ATOM 661 N N . SER A 1 82 ? -5.452 0.758 2.002 1.00 97.38 82 SER A N 1
ATOM 662 C CA . SER A 1 82 ? -6.839 1.008 2.416 1.00 97.38 82 SER A CA 1
ATOM 663 C C . SER A 1 82 ? -7.389 0.016 3.443 1.00 97.38 82 SER A C 1
ATOM 665 O O . SER A 1 82 ? -8.436 0.286 4.022 1.00 97.38 82 SER A O 1
ATOM 667 N N . ILE A 1 83 ? -6.707 -1.109 3.702 1.00 96.38 83 ILE A N 1
ATOM 668 C CA . ILE A 1 83 ? -7.221 -2.178 4.580 1.00 96.38 83 ILE A CA 1
ATOM 669 C C . ILE A 1 83 ? -7.657 -1.664 5.963 1.00 96.38 83 ILE A C 1
ATOM 671 O O . ILE A 1 83 ? -8.766 -2.003 6.377 1.00 96.38 83 ILE A O 1
ATOM 675 N N . PRO A 1 84 ? -6.871 -0.833 6.681 1.00 96.31 84 PRO A N 1
ATOM 676 C CA . PRO A 1 84 ? -7.305 -0.355 7.992 1.00 96.31 84 PRO A CA 1
ATOM 677 C C . PRO A 1 84 ? -8.593 0.474 7.935 1.00 96.31 84 PRO A C 1
ATOM 679 O O . PRO A 1 84 ? -9.439 0.349 8.814 1.00 96.31 84 PRO A O 1
ATOM 682 N N . ASP A 1 85 ? -8.769 1.286 6.892 1.00 96.31 85 ASP A N 1
ATOM 683 C CA . ASP A 1 85 ? -9.972 2.105 6.721 1.00 96.31 85 ASP A CA 1
ATOM 684 C C . ASP A 1 85 ? -11.185 1.247 6.330 1.00 96.31 85 ASP A C 1
ATOM 686 O O . ASP A 1 85 ? -12.277 1.466 6.849 1.00 96.31 85 ASP A O 1
ATOM 690 N N . ILE A 1 86 ? -10.984 0.210 5.506 1.00 95.31 86 ILE A N 1
ATOM 691 C CA . ILE A 1 86 ? -12.015 -0.796 5.203 1.00 95.31 86 ILE A CA 1
ATOM 692 C C . ILE A 1 86 ? -12.483 -1.480 6.493 1.00 95.31 86 ILE A C 1
ATOM 694 O O . ILE A 1 86 ? -13.681 -1.653 6.703 1.00 95.31 86 ILE A O 1
ATOM 698 N N . PHE A 1 87 ? -11.563 -1.840 7.393 1.00 95.06 87 PHE A N 1
ATOM 699 C CA . PHE A 1 87 ? -11.939 -2.458 8.665 1.00 95.06 87 PHE A CA 1
ATOM 700 C C . PHE A 1 87 ? -12.756 -1.518 9.556 1.00 95.06 87 PHE A C 1
ATOM 702 O O . PHE A 1 87 ? -13.735 -1.949 10.165 1.00 95.06 87 PHE A O 1
ATOM 709 N N . LEU A 1 88 ? -12.403 -0.231 9.607 1.00 94.44 88 LEU A N 1
ATOM 710 C CA . LEU A 1 88 ? -13.185 0.769 10.338 1.00 94.44 88 LEU A CA 1
ATOM 711 C C . LEU A 1 88 ? -14.593 0.930 9.756 1.00 94.44 88 LEU A C 1
ATOM 713 O O . LEU A 1 88 ? -15.552 0.994 10.524 1.00 94.44 88 LEU A O 1
ATOM 717 N N . GLN A 1 89 ? -14.714 0.940 8.426 1.00 93.62 89 GLN A N 1
ATOM 718 C CA . GLN A 1 89 ? -15.997 1.012 7.732 1.00 93.62 89 GLN A CA 1
ATOM 719 C C . GLN A 1 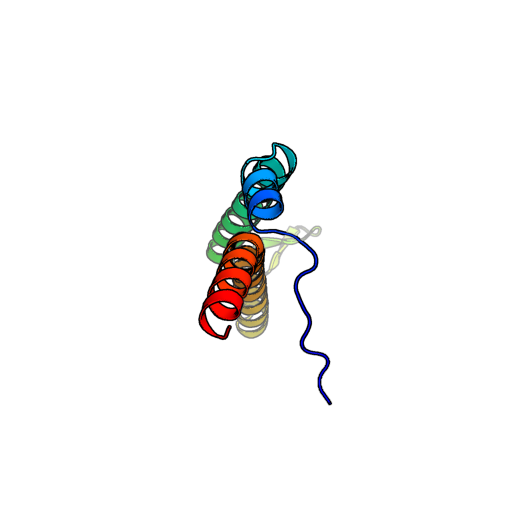89 ? -16.884 -0.198 8.060 1.00 93.62 89 GLN A C 1
ATOM 721 O O . GLN A 1 89 ? -18.032 -0.021 8.455 1.00 93.62 89 GLN A O 1
ATOM 726 N N . ILE A 1 90 ? -16.345 -1.420 7.993 1.00 91.75 90 ILE A N 1
ATOM 727 C CA . ILE A 1 90 ? -17.089 -2.645 8.336 1.00 91.75 90 ILE A CA 1
ATOM 728 C C . ILE A 1 90 ? -17.593 -2.601 9.789 1.00 91.75 90 ILE A C 1
ATOM 730 O O . ILE A 1 90 ? -18.709 -3.033 10.083 1.00 91.75 90 ILE A O 1
ATOM 734 N N . LEU A 1 91 ? -16.788 -2.090 10.727 1.00 90.38 91 LEU A N 1
ATOM 735 C CA . LEU A 1 91 ? -17.217 -1.937 12.122 1.00 90.38 91 LEU A CA 1
ATOM 736 C C . LEU A 1 91 ? -18.317 -0.882 12.297 1.00 90.38 91 LEU A C 1
ATOM 738 O O . LEU A 1 91 ? -19.121 -0.998 13.219 1.00 90.38 91 LEU A O 1
ATOM 742 N N . GLU A 1 92 ? -18.341 0.151 11.459 1.00 89.50 92 GLU A N 1
ATOM 743 C CA . GLU A 1 92 ? -19.370 1.192 11.473 1.00 89.50 92 GLU A CA 1
ATOM 744 C C . GLU A 1 92 ? -20.695 0.686 10.895 1.00 89.50 92 GLU A C 1
ATOM 746 O O . GLU A 1 92 ? -21.740 0.859 11.518 1.00 89.50 92 GLU A O 1
ATOM 751 N N . GLU A 1 93 ? -20.648 -0.026 9.770 1.00 87.94 93 GLU A N 1
ATOM 752 C CA . GLU A 1 93 ? -21.820 -0.646 9.143 1.00 87.94 93 GLU A CA 1
ATOM 753 C C . GLU A 1 93 ? -22.487 -1.661 10.084 1.00 87.94 93 GLU A C 1
ATOM 755 O O . GLU A 1 93 ? -23.693 -1.595 10.312 1.00 87.94 93 GLU A O 1
ATOM 760 N N . ASN A 1 94 ? -21.702 -2.517 10.749 1.00 81.81 94 ASN A N 1
ATOM 761 C CA . ASN A 1 94 ? -22.242 -3.487 11.710 1.00 81.81 94 ASN A CA 1
ATOM 762 C C . ASN A 1 94 ? -22.904 -2.842 12.945 1.00 81.81 94 ASN A C 1
ATOM 764 O O . ASN A 1 94 ? -23.728 -3.491 13.587 1.00 81.81 94 ASN A O 1
ATOM 768 N N . LYS A 1 95 ? -22.560 -1.594 13.299 1.00 70.94 95 LYS A N 1
ATOM 769 C CA . LYS A 1 95 ? -23.228 -0.865 14.392 1.00 70.94 95 LYS A CA 1
ATOM 770 C C . LYS A 1 95 ? -24.577 -0.286 13.977 1.00 70.94 95 LYS A C 1
ATOM 772 O O . LYS A 1 95 ? -25.443 -0.165 14.831 1.00 70.94 95 LYS A O 1
ATOM 777 N N . ASN A 1 96 ? -24.737 0.085 12.708 1.00 59.50 96 ASN A N 1
ATOM 778 C CA . ASN A 1 96 ? -25.980 0.661 12.188 1.00 59.50 96 ASN A CA 1
ATOM 779 C C . ASN A 1 96 ? -27.052 -0.405 11.896 1.00 59.50 96 ASN A C 1
ATOM 781 O O . ASN A 1 96 ? -28.224 -0.063 11.766 1.00 59.50 96 ASN A O 1
ATOM 785 N N . ASP A 1 97 ? -26.653 -1.677 11.822 1.00 54.41 97 ASP A N 1
ATOM 786 C CA . ASP A 1 97 ? -27.540 -2.836 11.648 1.00 54.41 97 ASP A CA 1
ATOM 787 C C . ASP A 1 97 ? -28.060 -3.432 12.982 1.00 54.41 97 ASP A C 1
ATOM 789 O O . ASP A 1 97 ? -28.761 -4.448 12.958 1.00 54.41 97 ASP A O 1
ATOM 793 N N . SER A 1 98 ? -27.698 -2.852 14.139 1.00 46.34 98 SER A N 1
ATOM 794 C CA . SER A 1 98 ? -28.114 -3.283 15.495 1.00 46.34 98 SER A CA 1
ATOM 795 C C . SER A 1 98 ? -29.083 -2.298 16.143 1.00 46.34 98 SER A C 1
ATOM 797 O O . SER A 1 98 ? -30.011 -2.773 16.835 1.00 46.34 98 SER A O 1
#

Secondary structure (DSSP, 8-state):
--------S-HHHHHHHHHSHHHHHHHHHHHHHHHHHHHHHHHTT--EE-TTS-EE---HHHHHHHHHHHHHHHHHHHHHHHHHHHHHHHHHHHHHT-

pLDDT: mean 88.76, std 12.42, range [41.38, 98.44]

Mean predicted aligned error: 6.72 Å

Organism: NCBI:txid1070528

Radius of gyration: 20.38 Å; Cα contacts (8 Å, |Δi|>4): 55; chains: 1; bounding box: 54×26×48 Å

Foldseek 3Di:
DPDPPDDPDDLVRLVCVCVDPVVVVVLVVLVVQLVVLVVVLVCQQPWDADPVRDTDGDDPVRSVVSNVVSVVSNVVSVVVNCVSVVNNVVNVVVVVVD

Sequence (98 aa):
MEEKETLKSTRDQIEEFKNSMLWLDFKSELKRLYVNAGIEYDLVGEPHTDDSGAKIVPNSSETLIHLGEIKGRRKAVKYFLSIPDIFLQILEENKNDS